Protein AF-A0A348S1R7-F1 (afdb_monomer)

Nearest PDB structures (foldseek):
  2pl2-assembly1_B  TM=8.375E-01  e=9.833E-03  Thermus thermophilus HB27
  8arb-assembly1_A  TM=7.783E-01  e=3.758E-02  Yersinia enterocolitica
  2vgy-assembly1_A-2  TM=7.916E-01  e=1.367E-01  Yersinia enterocolitica
  4r7s-assembly1_A  TM=6.527E-01  e=1.367E-01  Parabacteroides merdae ATCC 43184
  2pzi-assembly2_B  TM=6.262E-01  e=2.360E-01  Mycobacterium tuberculosis

Mean predicted aligned error: 3.2 Å

Radius of gyration: 14.59 Å; Cα contacts (8 Å, |Δi|>4): 148; chains: 1; bounding box: 31×35×37 Å

pLDDT: mean 95.14, std 8.43, range [37.5, 98.75]

Structure (mmCIF, N/CA/C/O backbone):
data_AF-A0A348S1R7-F1
#
_entry.id   AF-A0A348S1R7-F1
#
loop_
_atom_site.group_PDB
_atom_site.id
_atom_site.type_symbol
_atom_site.label_atom_id
_atom_site.label_alt_id
_atom_site.label_comp_id
_atom_site.label_asym_id
_atom_site.label_entity_id
_atom_site.label_seq_id
_atom_site.pdbx_PDB_ins_code
_atom_site.Cartn_x
_atom_site.Cartn_y
_atom_site.Cartn_z
_atom_site.occupancy
_atom_site.B_iso_or_equiv
_atom_site.auth_seq_id
_atom_site.auth_comp_id
_atom_site.auth_asym_id
_atom_site.auth_atom_id
_atom_site.pdbx_PDB_model_num
ATOM 1 N N . MET A 1 1 ? 1.794 -21.852 4.525 1.00 37.50 1 MET A N 1
ATOM 2 C CA . MET A 1 1 ? 1.790 -21.449 5.948 1.00 37.50 1 MET A CA 1
ATOM 3 C C . MET A 1 1 ? 0.411 -20.904 6.248 1.00 37.50 1 MET A C 1
ATOM 5 O O . MET A 1 1 ? -0.089 -20.139 5.435 1.00 37.50 1 MET A O 1
ATOM 9 N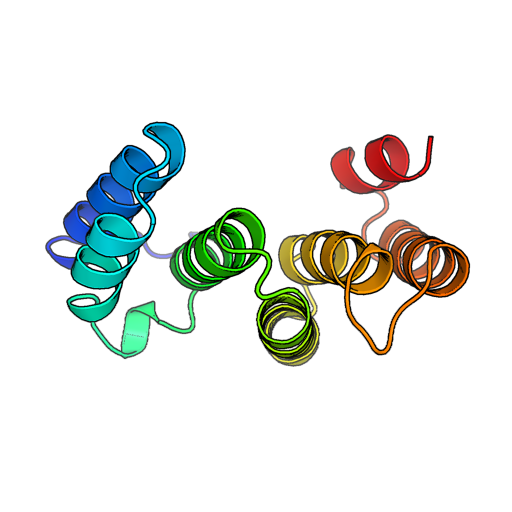 N . SER A 1 2 ? -0.229 -21.345 7.329 1.00 42.84 2 SER A N 1
ATOM 10 C CA . SER A 1 2 ? -1.514 -20.780 7.746 1.00 42.84 2 SER A CA 1
ATOM 11 C C . SER A 1 2 ? -1.278 -19.323 8.124 1.00 42.84 2 SER A C 1
ATOM 13 O O . SER A 1 2 ? -0.671 -19.054 9.158 1.00 42.84 2 SER A O 1
ATOM 15 N N . VAL A 1 3 ? -1.691 -18.389 7.270 1.00 61.91 3 VAL A N 1
ATOM 16 C CA . VAL A 1 3 ? -1.767 -16.978 7.643 1.00 61.91 3 VAL A CA 1
ATOM 17 C C . VAL A 1 3 ? -2.774 -16.932 8.788 1.00 61.91 3 VAL A C 1
ATOM 19 O O . VAL A 1 3 ? -3.935 -17.284 8.592 1.00 61.91 3 VAL A O 1
ATOM 22 N N . ASN A 1 4 ? -2.326 -16.632 10.010 1.00 81.19 4 ASN A N 1
ATOM 23 C CA . ASN A 1 4 ? -3.229 -16.554 11.158 1.00 81.19 4 ASN A CA 1
ATOM 24 C C . ASN A 1 4 ? -4.376 -15.609 10.802 1.00 81.19 4 ASN A C 1
ATOM 26 O O . ASN A 1 4 ? -4.122 -14.476 10.397 1.00 81.19 4 ASN A O 1
ATOM 30 N N . ALA A 1 5 ? -5.621 -16.063 10.918 1.00 88.56 5 ALA A N 1
ATOM 31 C CA . ALA A 1 5 ? -6.771 -15.236 10.581 1.00 88.56 5 ALA A CA 1
ATOM 32 C C . ALA A 1 5 ? -6.770 -13.952 11.425 1.00 88.56 5 ALA A C 1
ATOM 34 O O . ALA A 1 5 ? -6.433 -13.980 12.612 1.00 88.56 5 ALA A O 1
ATOM 35 N N . ILE A 1 6 ? -7.130 -12.823 10.814 1.00 93.88 6 ILE A N 1
ATOM 36 C CA . ILE A 1 6 ? -7.459 -11.612 11.570 1.00 93.88 6 ILE A CA 1
ATOM 37 C C . ILE A 1 6 ? -8.809 -11.883 12.228 1.00 93.88 6 ILE A C 1
ATOM 39 O O . ILE A 1 6 ? -9.776 -12.211 11.544 1.00 93.88 6 ILE A O 1
ATOM 43 N N . LEU A 1 7 ? -8.864 -11.812 13.554 1.00 95.56 7 LEU A N 1
ATOM 44 C CA . LEU A 1 7 ? -10.085 -12.082 14.307 1.00 95.56 7 LEU A CA 1
ATOM 45 C C . LEU A 1 7 ? -10.886 -10.790 14.518 1.00 95.56 7 LEU A C 1
ATOM 47 O O . LEU A 1 7 ? -10.348 -9.689 14.383 1.00 95.56 7 LEU A O 1
ATOM 51 N N . PRO A 1 8 ? -12.184 -10.886 14.834 1.00 95.56 8 PRO A N 1
ATOM 52 C CA . PRO A 1 8 ? -12.937 -9.746 15.338 1.00 95.56 8 PRO A CA 1
ATOM 53 C C . PRO A 1 8 ? -12.286 -9.149 16.604 1.00 95.56 8 PRO A C 1
ATOM 55 O O . PRO A 1 8 ? -11.768 -9.908 17.428 1.00 95.56 8 PRO A O 1
ATOM 58 N N . PRO A 1 9 ? -12.328 -7.816 16.790 1.00 95.94 9 PRO A N 1
ATOM 59 C CA . PRO A 1 9 ? -13.048 -6.843 15.961 1.00 95.94 9 PRO A CA 1
ATOM 60 C C . PRO A 1 9 ? -12.289 -6.385 14.703 1.00 95.94 9 PRO A C 1
ATOM 62 O O . PRO A 1 9 ? -12.925 -5.892 13.778 1.00 95.94 9 PRO A O 1
ATOM 65 N N . ASP A 1 10 ? -10.973 -6.598 14.615 1.00 97.94 10 ASP A N 1
ATOM 66 C CA . ASP A 1 10 ? -10.132 -6.044 13.538 1.00 97.94 10 ASP A CA 1
ATOM 67 C C . ASP A 1 10 ? -10.583 -6.475 12.135 1.00 97.94 10 ASP A C 1
ATOM 69 O O . ASP A 1 10 ? -10.569 -5.678 11.198 1.00 97.94 10 ASP A O 1
ATOM 73 N N . SER A 1 11 ? -11.037 -7.722 11.982 1.00 97.31 11 SER A N 1
ATOM 74 C CA . SER A 1 11 ? -11.576 -8.207 10.699 1.00 97.31 11 SER A CA 1
ATOM 75 C C . SER A 1 11 ? -12.823 -7.448 10.234 1.00 97.31 11 SER A C 1
ATOM 77 O O . SER A 1 11 ? -13.007 -7.266 9.029 1.00 97.31 11 SER A O 1
ATOM 79 N N . PHE A 1 12 ? -13.660 -6.968 11.162 1.00 98.00 12 PHE A N 1
ATOM 80 C CA . PHE A 1 12 ? -14.828 -6.153 10.829 1.00 98.00 12 PHE A CA 1
ATOM 81 C C . PHE A 1 12 ? -14.411 -4.753 10.388 1.00 98.00 12 PHE A C 1
ATOM 83 O O . PHE A 1 12 ? -14.908 -4.284 9.369 1.00 98.00 12 PHE A O 1
ATOM 90 N N . CYS A 1 13 ? -13.448 -4.135 11.075 1.00 98.25 13 CYS A N 1
ATOM 91 C CA . CYS A 1 13 ? -12.890 -2.842 10.675 1.00 98.25 13 CYS A CA 1
ATOM 92 C C . CYS A 1 13 ? -12.247 -2.911 9.280 1.00 98.25 13 CYS A C 1
ATOM 94 O O . CYS A 1 13 ? -12.530 -2.074 8.431 1.00 98.25 13 CYS A O 1
ATOM 96 N N . ILE A 1 14 ? -11.446 -3.947 8.999 1.00 97.81 14 ILE A N 1
ATOM 97 C CA . ILE A 1 14 ? -10.838 -4.164 7.673 1.00 97.81 14 ILE A CA 1
ATOM 98 C C . ILE A 1 14 ? -11.911 -4.326 6.590 1.00 97.81 14 ILE A C 1
ATOM 100 O O . ILE A 1 14 ? -11.838 -3.675 5.550 1.00 97.81 14 ILE A O 1
ATOM 104 N N . SER A 1 15 ? -12.931 -5.150 6.846 1.00 98.00 15 SER A N 1
ATOM 105 C CA . SER A 1 15 ? -14.019 -5.375 5.883 1.00 98.00 15 SER A CA 1
ATOM 106 C C . SER A 1 15 ? -14.839 -4.100 5.636 1.00 98.00 15 SER A C 1
ATOM 108 O O . SER A 1 15 ? -15.213 -3.814 4.500 1.00 98.00 15 SER A O 1
ATOM 110 N N . SER A 1 16 ? -15.099 -3.315 6.687 1.00 98.25 16 SER A N 1
ATOM 111 C CA . SER A 1 16 ? -15.808 -2.032 6.593 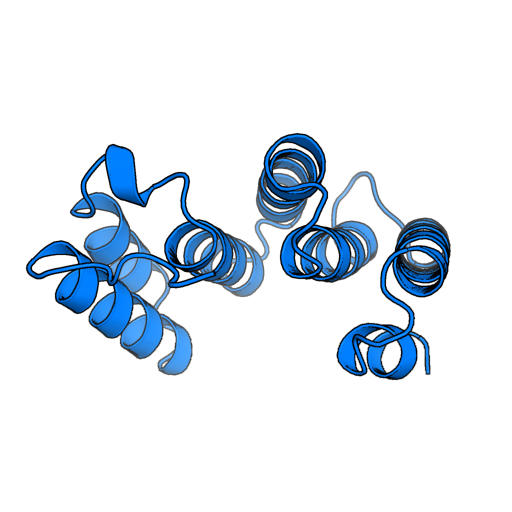1.00 98.25 16 SER A CA 1
ATOM 112 C C . SER A 1 16 ? -14.991 -1.004 5.804 1.00 98.25 16 SER A C 1
ATOM 114 O O . SER A 1 16 ? -15.503 -0.395 4.864 1.00 98.25 16 SER A O 1
ATOM 116 N N . ALA A 1 17 ? -13.691 -0.880 6.102 1.00 98.38 17 ALA A N 1
ATOM 117 C CA . ALA A 1 17 ? -12.775 -0.002 5.379 1.00 98.38 17 ALA A CA 1
ATOM 118 C C . ALA A 1 17 ? -12.727 -0.326 3.879 1.00 98.38 17 ALA A C 1
ATOM 120 O O . ALA A 1 17 ? -12.790 0.579 3.046 1.00 98.38 17 ALA A O 1
ATOM 121 N N . GLU A 1 18 ? -12.665 -1.611 3.522 1.00 97.94 18 GLU A N 1
ATOM 122 C CA . GLU A 1 18 ? -12.732 -2.038 2.125 1.00 97.94 18 GLU A CA 1
ATOM 123 C C . GLU A 1 18 ? -14.057 -1.642 1.457 1.00 97.94 18 GLU A C 1
ATOM 125 O O . GLU A 1 18 ? -14.048 -1.126 0.336 1.00 97.94 18 GLU A O 1
ATOM 130 N N . GLY A 1 19 ? -15.184 -1.822 2.152 1.00 98.19 19 GLY A N 1
ATOM 131 C CA . GLY A 1 19 ? -16.493 -1.378 1.675 1.00 98.19 19 GLY A CA 1
ATOM 132 C C . GLY A 1 19 ? -16.529 0.124 1.380 1.00 98.19 19 GLY A C 1
ATOM 133 O O . GLY A 1 19 ? -16.983 0.535 0.311 1.00 98.19 19 GLY A O 1
ATOM 134 N N . TRP A 1 20 ? -15.987 0.948 2.279 1.00 98.50 20 TRP A N 1
ATOM 135 C CA . TRP A 1 20 ? -15.922 2.397 2.088 1.00 98.50 20 TRP A CA 1
ATOM 136 C C . TRP A 1 20 ? -15.021 2.820 0.927 1.00 98.50 20 TRP A C 1
ATOM 138 O O . TRP A 1 20 ? -15.397 3.715 0.169 1.00 98.50 20 TRP A O 1
ATOM 148 N N . ILE A 1 21 ? -13.886 2.144 0.730 1.00 97.50 21 ILE A N 1
ATOM 149 C CA . ILE A 1 21 ? -13.013 2.357 -0.434 1.00 97.50 21 ILE A CA 1
ATOM 150 C C . ILE A 1 21 ? -13.774 2.072 -1.734 1.00 97.50 21 ILE A C 1
ATOM 152 O O . ILE A 1 21 ? -13.757 2.885 -2.653 1.00 97.50 21 ILE A O 1
ATOM 156 N N . ILE A 1 22 ? -14.496 0.949 -1.813 1.00 96.81 22 ILE A N 1
ATOM 157 C CA . ILE A 1 22 ? -15.284 0.586 -3.007 1.00 96.81 22 ILE A CA 1
ATOM 158 C C . ILE A 1 22 ? -16.363 1.637 -3.314 1.00 96.81 22 ILE A C 1
ATOM 160 O O . ILE A 1 22 ? -16.663 1.895 -4.479 1.00 96.81 22 ILE A O 1
ATOM 164 N N . LEU A 1 23 ? -16.923 2.270 -2.282 1.00 97.44 23 LEU A N 1
ATOM 165 C CA . LEU A 1 23 ? -17.908 3.346 -2.412 1.00 97.44 23 LEU A CA 1
ATOM 166 C C . LEU A 1 23 ? -17.287 4.729 -2.680 1.00 97.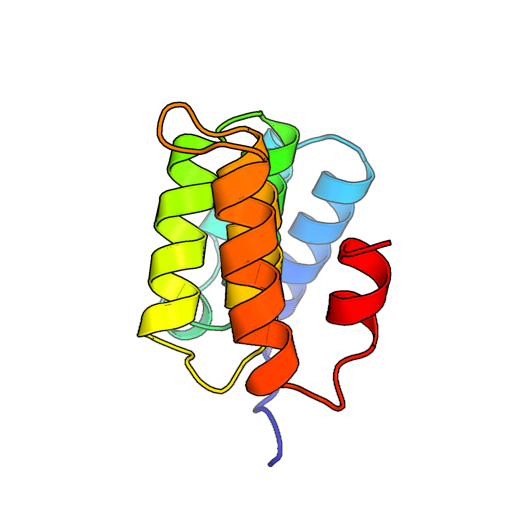44 23 LEU A C 1
ATOM 168 O O . LEU A 1 23 ? -18.023 5.709 -2.787 1.00 97.44 23 LEU A O 1
ATOM 172 N N . GLY A 1 24 ? -15.958 4.830 -2.789 1.00 96.06 24 GLY A N 1
ATOM 173 C CA . GLY A 1 24 ? -15.260 6.095 -3.015 1.00 96.06 24 GLY A CA 1
ATOM 174 C C . GLY A 1 24 ? -15.312 7.043 -1.816 1.00 96.06 24 GLY A C 1
ATOM 175 O O . GLY A 1 24 ? -15.290 8.259 -1.999 1.00 96.06 24 GLY A O 1
ATOM 176 N N . ASN A 1 25 ? -15.403 6.506 -0.594 1.00 97.81 25 ASN A N 1
ATOM 177 C CA . ASN A 1 25 ? -15.440 7.288 0.639 1.00 97.81 25 ASN A CA 1
ATOM 178 C C . ASN A 1 25 ? -14.177 7.054 1.497 1.00 97.81 25 ASN A C 1
ATOM 180 O O . ASN A 1 25 ? -14.205 6.286 2.463 1.00 97.81 25 ASN A O 1
ATOM 184 N N . PRO A 1 26 ? -13.049 7.711 1.167 1.00 94.94 26 PRO A N 1
ATOM 185 C CA . PRO A 1 26 ? -11.779 7.478 1.851 1.00 94.94 26 PRO A CA 1
ATOM 186 C C . PRO A 1 26 ? -11.763 7.978 3.303 1.00 94.94 26 PRO A C 1
ATOM 188 O O . PRO A 1 26 ? -10.979 7.468 4.096 1.00 94.94 26 PRO A O 1
ATOM 191 N N . ILE A 1 27 ? -12.614 8.946 3.672 1.00 96.19 27 ILE A N 1
ATOM 192 C CA . ILE A 1 27 ? -12.682 9.464 5.049 1.00 96.19 27 ILE A CA 1
ATOM 193 C C . ILE A 1 27 ? -13.193 8.372 5.991 1.00 96.19 27 ILE A C 1
ATOM 195 O O . ILE A 1 27 ? -12.556 8.094 7.006 1.00 96.19 27 ILE A O 1
ATOM 199 N N . GLU A 1 28 ? -14.285 7.700 5.622 1.00 98.06 28 GLU A N 1
ATOM 200 C CA . GLU A 1 28 ? -14.832 6.623 6.453 1.00 98.06 28 GLU A CA 1
ATOM 201 C C . GLU A 1 28 ? -13.935 5.386 6.450 1.00 98.06 28 GLU A C 1
ATOM 203 O O . GLU A 1 28 ? -13.757 4.742 7.483 1.00 98.06 28 GLU A O 1
ATOM 208 N N . ALA A 1 29 ? -13.265 5.103 5.329 1.00 98.19 29 ALA A N 1
ATOM 209 C CA . ALA A 1 29 ? -12.255 4.052 5.287 1.00 98.19 29 ALA A CA 1
ATOM 210 C C . ALA A 1 29 ? -11.116 4.298 6.294 1.00 98.19 29 ALA A C 1
ATOM 212 O O . ALA A 1 29 ? -10.691 3.370 6.980 1.00 98.19 29 ALA A O 1
ATOM 213 N N . ILE A 1 30 ? -10.638 5.543 6.421 1.00 97.25 30 ILE A N 1
ATOM 214 C CA . ILE A 1 30 ? -9.624 5.908 7.423 1.00 97.25 30 ILE A CA 1
ATOM 215 C C . ILE A 1 30 ? -10.169 5.708 8.836 1.00 97.25 30 ILE A C 1
ATOM 217 O O . ILE A 1 30 ? -9.479 5.099 9.653 1.00 97.25 30 ILE A O 1
ATOM 221 N N . GLY A 1 31 ? -11.395 6.161 9.111 1.00 97.81 31 GLY A N 1
ATOM 222 C CA . GLY A 1 31 ? -12.021 6.006 10.427 1.00 97.81 31 GLY A CA 1
ATOM 223 C C . GLY A 1 31 ? -12.119 4.544 10.877 1.00 97.81 31 GLY A C 1
ATOM 224 O O . GLY A 1 31 ? -11.891 4.227 12.045 1.00 97.81 31 GLY A O 1
ATOM 225 N N . GLU A 1 32 ? -12.383 3.622 9.951 1.00 98.31 32 GLU A N 1
ATOM 226 C CA . GLU A 1 32 ? -12.361 2.182 10.232 1.00 98.31 32 GLU A CA 1
ATOM 227 C C . GLU A 1 32 ? -10.939 1.649 10.461 1.00 98.31 32 GLU A C 1
ATOM 229 O O . GLU A 1 32 ? -10.690 0.909 11.414 1.00 98.31 32 GLU A O 1
ATOM 234 N N . LEU A 1 33 ? -9.969 2.054 9.635 1.00 97.75 33 LEU A N 1
ATOM 235 C CA . LEU A 1 33 ? -8.571 1.631 9.785 1.00 97.75 33 LEU A CA 1
ATOM 236 C C . LEU A 1 33 ? -7.933 2.147 11.088 1.00 97.75 33 LEU A C 1
ATOM 238 O O . LEU A 1 33 ? -7.080 1.477 11.675 1.00 97.75 33 LEU A O 1
ATOM 242 N N . GLU A 1 34 ? -8.336 3.313 11.588 1.00 97.56 34 GLU A N 1
ATOM 243 C CA . GLU A 1 34 ? -7.816 3.860 12.844 1.00 97.56 34 GLU A CA 1
ATOM 244 C C . GLU A 1 34 ? -8.133 2.969 14.052 1.00 97.56 34 GLU A C 1
ATOM 246 O O . GLU A 1 34 ? -7.280 2.830 14.937 1.00 97.56 34 GLU A O 1
ATOM 251 N N . GLN A 1 35 ? -9.290 2.299 14.032 1.00 98.00 35 GLN A N 1
ATOM 252 C CA . GLN A 1 35 ? -9.766 1.402 15.089 1.00 98.00 35 GLN A CA 1
ATOM 253 C C . GLN A 1 35 ? -9.012 0.065 15.147 1.00 98.00 35 GLN A C 1
ATOM 255 O O . GLN A 1 35 ? -9.042 -0.608 16.177 1.00 98.00 35 GLN A O 1
ATOM 260 N N . VAL A 1 36 ? -8.306 -0.309 14.074 1.00 98.06 36 VAL A N 1
ATOM 261 C CA . VAL A 1 36 ? -7.554 -1.568 13.999 1.00 98.06 36 VAL A CA 1
ATOM 262 C C . VAL A 1 36 ? -6.426 -1.597 15.035 1.00 98.06 36 VAL A C 1
ATOM 264 O O . VAL A 1 36 ? -5.669 -0.633 15.207 1.00 98.06 36 VAL A O 1
ATOM 267 N N . SER A 1 37 ? -6.270 -2.733 15.710 1.00 97.50 37 SER A N 1
ATOM 268 C CA . SER A 1 37 ? -5.232 -2.931 16.720 1.00 97.50 37 SER A CA 1
ATOM 269 C C . SER A 1 37 ? -3.809 -2.887 16.132 1.00 97.50 37 SER A C 1
ATOM 271 O O . SER A 1 37 ? -3.544 -3.327 15.012 1.00 97.50 37 SER A O 1
ATOM 273 N N . ASN A 1 38 ? -2.842 -2.377 16.907 1.00 95.88 38 ASN A N 1
ATOM 274 C CA . ASN A 1 38 ? -1.447 -2.227 16.461 1.00 95.88 38 ASN A CA 1
ATOM 275 C C . ASN A 1 38 ? -0.803 -3.512 15.894 1.00 95.88 38 ASN A C 1
ATOM 277 O O . ASN A 1 38 ? -0.113 -3.400 14.881 1.00 95.88 38 ASN A O 1
ATOM 281 N N . PRO A 1 39 ? -1.017 -4.719 16.465 1.00 94.31 39 PRO A N 1
ATOM 282 C CA . PRO A 1 39 ? -0.471 -5.954 15.896 1.00 94.31 39 PRO A CA 1
ATOM 283 C C . PRO A 1 39 ? -0.974 -6.270 14.483 1.00 94.31 39 PRO A C 1
ATOM 285 O O . PRO A 1 39 ? -0.285 -6.951 13.730 1.00 94.31 39 PRO A O 1
ATOM 288 N N . VAL A 1 40 ? -2.168 -5.794 14.119 1.00 96.62 40 VAL A N 1
ATOM 289 C CA . VAL A 1 40 ? -2.751 -6.000 12.788 1.00 96.62 40 VAL A CA 1
ATOM 290 C C . VAL A 1 40 ? -2.288 -4.931 11.797 1.00 96.62 40 VAL A C 1
ATOM 292 O O . VAL A 1 40 ? -2.197 -5.212 10.607 1.00 96.62 40 VAL A O 1
ATOM 295 N N . LYS A 1 41 ? -1.895 -3.739 12.265 1.00 96.75 41 LYS A N 1
ATOM 296 C CA . LYS A 1 41 ? -1.444 -2.635 11.395 1.00 96.75 41 LYS A CA 1
ATOM 297 C C . LYS A 1 41 ? -0.155 -2.917 10.613 1.00 96.75 41 LYS A C 1
ATOM 299 O O . LYS A 1 41 ? 0.111 -2.235 9.630 1.00 96.75 41 LYS A O 1
ATOM 304 N N . SER A 1 42 ? 0.645 -3.900 11.025 1.00 94.94 42 SER A N 1
ATOM 305 C CA . SER A 1 42 ? 1.825 -4.361 10.278 1.00 94.94 42 SER A CA 1
ATOM 306 C C . SER A 1 42 ? 1.514 -5.467 9.267 1.00 94.94 42 SER A C 1
ATOM 308 O O . SER A 1 42 ? 2.405 -5.900 8.536 1.00 94.94 42 SER A O 1
ATOM 310 N N . ARG A 1 43 ? 0.272 -5.957 9.229 1.00 95.50 43 ARG A N 1
ATOM 311 C CA . ARG A 1 43 ? -0.115 -7.037 8.331 1.00 95.50 43 ARG A CA 1
ATOM 312 C C . ARG A 1 43 ? -0.415 -6.520 6.920 1.00 95.50 43 ARG A C 1
ATOM 314 O O . ARG A 1 43 ? -0.946 -5.413 6.795 1.00 95.50 43 ARG A O 1
ATOM 321 N N . PRO A 1 44 ? -0.136 -7.319 5.870 1.00 96.06 44 PRO A N 1
ATOM 322 C CA . PRO A 1 44 ? -0.400 -6.928 4.487 1.00 96.06 44 PRO A CA 1
ATOM 323 C C . PRO A 1 44 ? -1.837 -6.450 4.267 1.00 96.06 44 PRO A C 1
ATOM 325 O O . PRO A 1 44 ? -2.030 -5.402 3.665 1.00 96.06 44 PRO A O 1
ATOM 328 N N . GLU A 1 45 ? -2.830 -7.139 4.837 1.00 96.06 45 GLU A N 1
ATOM 329 C CA . GLU A 1 45 ? -4.251 -6.832 4.633 1.00 96.06 45 GLU A CA 1
ATOM 330 C C . GLU A 1 45 ? -4.599 -5.391 5.049 1.00 96.06 45 GLU A C 1
ATOM 332 O O . GLU A 1 45 ? -5.329 -4.688 4.356 1.00 96.06 45 GLU A O 1
ATOM 337 N N . TYR A 1 46 ? -4.030 -4.915 6.160 1.00 97.62 46 TYR A N 1
ATOM 338 C CA . TYR A 1 46 ? -4.201 -3.533 6.604 1.00 97.62 46 TYR A CA 1
ATOM 339 C C . TYR A 1 46 ? -3.407 -2.548 5.735 1.00 97.62 46 TYR A C 1
ATOM 341 O O . TYR A 1 46 ? -3.920 -1.497 5.344 1.00 97.62 46 TYR A O 1
ATOM 349 N N . LEU A 1 47 ? -2.141 -2.870 5.451 1.00 98.38 47 LEU A N 1
ATOM 350 C CA . LEU A 1 47 ? -1.231 -1.989 4.716 1.00 98.38 47 LEU A CA 1
ATOM 351 C C . LEU A 1 47 ? -1.724 -1.735 3.286 1.00 98.38 47 LEU A C 1
ATOM 353 O O . LEU A 1 47 ? -1.647 -0.605 2.809 1.00 98.38 47 LEU A O 1
ATOM 357 N N . GLU A 1 48 ? -2.290 -2.747 2.630 1.00 97.94 48 GLU A N 1
ATOM 358 C CA . GLU A 1 48 ? -2.856 -2.641 1.284 1.00 97.94 48 GLU A CA 1
ATOM 359 C C . GLU A 1 48 ? -4.093 -1.735 1.245 1.00 97.94 48 GLU A C 1
ATOM 361 O O . GLU A 1 48 ? -4.197 -0.878 0.365 1.00 97.94 48 GLU A O 1
ATOM 366 N N . LEU A 1 49 ? -5.004 -1.845 2.220 1.00 98.06 49 LEU A N 1
ATOM 367 C CA . LEU A 1 49 ? -6.154 -0.936 2.316 1.00 98.06 49 LEU A CA 1
ATOM 368 C C . LEU A 1 49 ? -5.718 0.498 2.617 1.00 98.06 49 LEU A C 1
ATOM 370 O O . LEU A 1 49 ? -6.198 1.436 1.981 1.00 98.06 49 LEU A O 1
ATOM 374 N N . LYS A 1 50 ? -4.758 0.682 3.529 1.00 98.44 50 LYS A N 1
ATOM 375 C CA . LYS A 1 50 ? -4.195 2.006 3.818 1.00 98.44 50 LYS A CA 1
ATOM 376 C C . LYS A 1 50 ? -3.530 2.618 2.582 1.00 98.44 50 LYS A C 1
ATOM 378 O O . LYS A 1 50 ? -3.679 3.812 2.329 1.00 98.44 50 LYS A O 1
ATOM 383 N N . TRP A 1 51 ? -2.834 1.808 1.787 1.00 98.69 51 TRP A N 1
ATOM 384 C CA . TRP A 1 51 ? -2.271 2.250 0.515 1.00 98.69 51 TRP A CA 1
ATOM 385 C C . TRP A 1 51 ? -3.367 2.667 -0.472 1.00 98.69 51 TRP A C 1
ATOM 387 O O . TRP A 1 51 ? -3.248 3.724 -1.088 1.00 98.69 51 TRP A O 1
ATOM 397 N N . ARG A 1 52 ? -4.453 1.888 -0.591 1.00 98.25 52 ARG A N 1
ATOM 398 C CA . ARG A 1 52 ? -5.596 2.212 -1.467 1.00 98.25 52 ARG A CA 1
ATOM 399 C C . ARG A 1 52 ? -6.233 3.549 -1.096 1.00 98.25 52 ARG A C 1
ATOM 401 O O . ARG A 1 52 ? -6.472 4.355 -1.982 1.00 98.25 52 ARG A O 1
ATOM 408 N N . VAL A 1 53 ? -6.399 3.837 0.195 1.00 98.12 53 VAL A N 1
ATOM 409 C CA . VAL A 1 53 ? -6.858 5.155 0.666 1.00 98.12 53 VAL A CA 1
ATOM 410 C C . VAL A 1 53 ? -5.935 6.280 0.182 1.00 98.12 53 VAL A C 1
ATOM 412 O O . VAL A 1 53 ? -6.414 7.306 -0.309 1.00 98.12 53 VAL A O 1
ATOM 415 N N . TYR A 1 54 ? -4.612 6.113 0.293 1.00 98.38 54 TYR A N 1
ATOM 416 C CA . TYR A 1 54 ? -3.669 7.107 -0.229 1.00 98.38 54 TYR A CA 1
ATOM 417 C C . TYR A 1 54 ? -3.764 7.252 -1.751 1.00 98.38 54 TYR A C 1
ATOM 419 O O . TYR A 1 54 ? -3.707 8.369 -2.256 1.00 98.38 54 TYR A O 1
ATOM 427 N N . ALA A 1 55 ? -3.950 6.158 -2.486 1.00 97.31 55 ALA A N 1
ATOM 428 C CA . ALA A 1 55 ? -4.125 6.198 -3.933 1.00 97.31 55 ALA A CA 1
ATOM 429 C C . ALA A 1 55 ? -5.422 6.922 -4.348 1.00 97.31 55 ALA A C 1
ATOM 431 O O . ALA A 1 55 ? -5.378 7.800 -5.213 1.00 97.31 55 ALA A O 1
ATOM 432 N N . ASP A 1 56 ? -6.549 6.624 -3.697 1.00 95.88 56 ASP A N 1
ATOM 433 C CA . ASP A 1 56 ? -7.856 7.242 -3.971 1.00 95.88 56 ASP A CA 1
ATOM 434 C C . ASP A 1 56 ? -7.861 8.745 -3.672 1.00 95.88 56 ASP A C 1
ATOM 436 O O . ASP A 1 56 ? -8.494 9.533 -4.374 1.00 95.88 56 ASP A O 1
ATOM 440 N N . THR A 1 57 ? -7.102 9.161 -2.657 1.00 96.31 57 THR A N 1
ATOM 441 C CA . THR A 1 57 ? -6.905 10.576 -2.302 1.00 96.31 57 THR A CA 1
ATOM 442 C C . THR A 1 57 ? -5.747 11.239 -3.055 1.00 96.31 57 THR A C 1
ATOM 444 O O . THR A 1 57 ? -5.428 12.396 -2.789 1.00 96.31 57 THR A O 1
ATOM 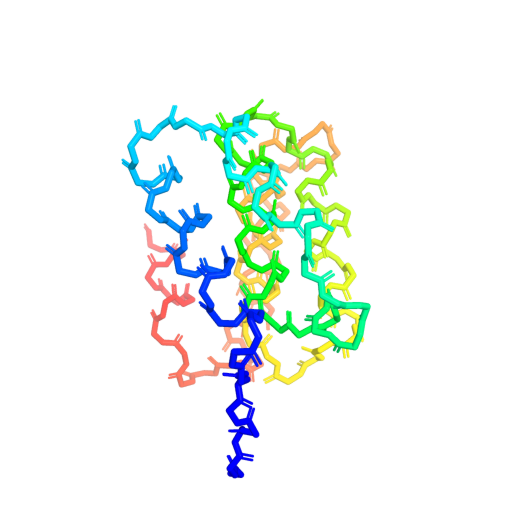447 N N . GLN A 1 58 ? -5.121 10.535 -4.006 1.00 97.06 58 GLN A N 1
ATOM 448 C CA . GLN A 1 58 ? -3.961 10.990 -4.785 1.00 97.06 58 GLN A CA 1
ATOM 449 C C . GLN A 1 58 ? -2.743 11.403 -3.939 1.00 97.06 58 GLN A C 1
ATOM 451 O O . GLN A 1 58 ? -1.860 12.126 -4.405 1.00 97.06 58 GLN A O 1
ATOM 456 N N . ALA A 1 59 ? -2.645 10.901 -2.711 1.00 98.25 59 ALA A N 1
ATOM 457 C CA . ALA A 1 59 ? -1.499 11.061 -1.827 1.00 98.25 59 ALA A CA 1
ATOM 458 C C . ALA A 1 59 ? -0.347 10.120 -2.242 1.00 98.25 59 ALA A C 1
ATOM 460 O O . ALA A 1 59 ? 0.117 9.286 -1.465 1.00 98.25 59 ALA A O 1
ATOM 461 N N . TRP A 1 60 ? 0.118 10.241 -3.489 1.00 98.56 60 TRP A N 1
ATOM 462 C CA . TRP A 1 60 ? 1.058 9.301 -4.113 1.00 98.56 60 TRP A CA 1
ATOM 463 C C . TRP A 1 60 ? 2.418 9.220 -3.421 1.00 98.56 60 TRP A C 1
ATOM 465 O O . TRP A 1 60 ? 3.025 8.153 -3.414 1.00 98.56 60 TRP A O 1
ATOM 475 N N . ASP A 1 61 ? 2.885 10.306 -2.805 1.00 98.69 61 ASP A N 1
ATOM 476 C CA . ASP A 1 61 ? 4.135 10.299 -2.038 1.00 98.69 61 ASP A CA 1
ATOM 477 C C . ASP A 1 61 ? 4.004 9.458 -0.758 1.00 98.69 61 ASP A C 1
ATOM 479 O O . ASP A 1 61 ? 4.896 8.672 -0.446 1.00 98.69 61 ASP A O 1
ATOM 483 N N . ALA A 1 62 ? 2.862 9.547 -0.067 1.00 98.56 62 ALA A N 1
ATOM 484 C CA . ALA A 1 62 ? 2.570 8.714 1.101 1.00 98.56 62 ALA A CA 1
ATOM 485 C C . ALA A 1 62 ? 2.324 7.249 0.704 1.00 98.56 62 ALA A C 1
ATOM 487 O O . ALA A 1 62 ? 2.774 6.328 1.386 1.00 98.56 62 ALA A O 1
ATOM 488 N N . ALA A 1 63 ? 1.650 7.025 -0.429 1.00 98.69 63 ALA A N 1
ATOM 489 C CA . ALA A 1 63 ? 1.480 5.697 -1.008 1.00 98.69 63 ALA A CA 1
ATOM 490 C C . ALA A 1 63 ? 2.843 5.062 -1.345 1.00 98.69 63 ALA A C 1
ATOM 492 O O . ALA A 1 63 ? 3.067 3.884 -1.055 1.00 98.69 63 ALA A O 1
ATOM 493 N N . LEU A 1 64 ? 3.770 5.847 -1.908 1.00 98.75 64 LEU A N 1
ATOM 494 C CA . LEU A 1 64 ? 5.124 5.396 -2.210 1.00 98.75 64 LEU A CA 1
ATOM 495 C C . LEU A 1 64 ? 5.864 5.009 -0.928 1.00 98.75 64 LEU A C 1
ATOM 497 O O . LEU A 1 64 ? 6.295 3.864 -0.821 1.00 98.75 64 LEU A O 1
ATOM 501 N N . GLU A 1 65 ? 5.930 5.901 0.061 1.00 98.75 65 GLU A N 1
ATOM 502 C CA . GLU A 1 65 ? 6.609 5.643 1.338 1.00 98.75 65 GLU A CA 1
ATOM 503 C C . GLU A 1 65 ? 6.076 4.378 2.033 1.00 98.75 65 GLU A C 1
ATOM 505 O O . GLU A 1 65 ? 6.848 3.523 2.478 1.00 98.75 65 GLU A O 1
ATOM 510 N N . LEU A 1 66 ? 4.750 4.207 2.071 1.00 98.69 66 LEU A N 1
ATOM 511 C CA . LEU A 1 66 ? 4.122 3.025 2.657 1.00 98.69 66 LEU A CA 1
ATOM 512 C C . LEU A 1 66 ? 4.528 1.743 1.917 1.00 98.69 66 LEU A C 1
ATOM 514 O O . LEU A 1 66 ? 4.917 0.759 2.547 1.00 98.69 66 LEU A O 1
ATOM 518 N N . SER A 1 67 ? 4.465 1.755 0.585 1.00 98.62 67 SER A N 1
ATOM 519 C CA . SER A 1 67 ? 4.819 0.594 -0.238 1.00 98.62 67 SER A CA 1
ATOM 520 C C . SER A 1 67 ? 6.315 0.254 -0.198 1.00 98.62 67 SER A C 1
ATOM 522 O O . SER A 1 67 ? 6.680 -0.920 -0.221 1.00 98.62 67 SER A O 1
ATOM 524 N N . GLU A 1 68 ? 7.198 1.246 -0.058 1.00 98.50 68 GLU A N 1
ATOM 525 C CA . GLU A 1 68 ? 8.626 1.023 0.193 1.00 98.50 68 GLU A CA 1
ATOM 526 C C . GLU A 1 68 ? 8.854 0.349 1.548 1.00 98.50 68 GLU A C 1
ATOM 528 O O . GLU A 1 68 ? 9.667 -0.574 1.651 1.00 98.50 68 GLU A O 1
ATOM 533 N N . GLY A 1 69 ? 8.087 0.752 2.565 1.00 98.44 69 GLY A N 1
ATOM 534 C CA . GLY A 1 69 ? 8.037 0.058 3.847 1.00 98.44 69 GLY A CA 1
ATOM 535 C C . GLY A 1 69 ? 7.608 -1.400 3.702 1.00 98.44 69 GLY A C 1
ATOM 536 O O . GLY A 1 69 ? 8.294 -2.285 4.204 1.00 98.44 69 GLY A O 1
ATOM 537 N N . MET A 1 70 ? 6.547 -1.670 2.936 1.00 98.31 70 MET A N 1
ATOM 538 C CA . MET A 1 70 ? 6.105 -3.041 2.655 1.00 98.31 70 MET A CA 1
ATOM 539 C C . MET A 1 70 ? 7.191 -3.869 1.964 1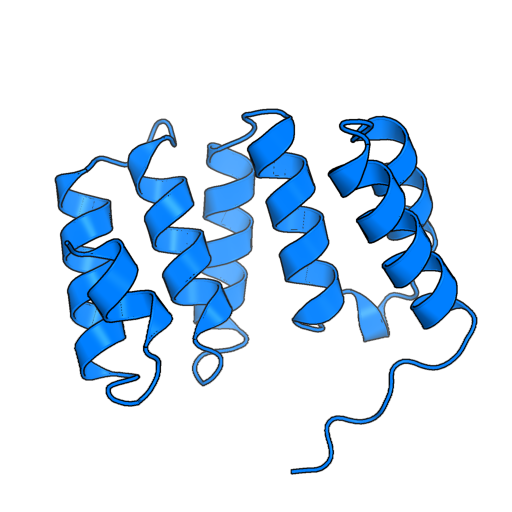.00 98.31 70 MET A C 1
ATOM 541 O O . MET A 1 70 ? 7.427 -5.000 2.367 1.00 98.31 70 MET A O 1
ATOM 545 N N . VAL A 1 71 ? 7.886 -3.327 0.959 1.00 97.94 71 VAL A N 1
ATOM 546 C CA . VAL A 1 71 ? 8.978 -4.053 0.281 1.00 97.94 71 VAL A CA 1
ATOM 547 C C . VAL A 1 71 ? 10.112 -4.405 1.248 1.00 97.94 71 VAL A C 1
ATOM 549 O O . VAL A 1 71 ? 10.682 -5.493 1.158 1.00 97.94 71 VAL A O 1
ATOM 552 N N . ARG A 1 72 ? 10.446 -3.493 2.166 1.00 97.94 72 ARG A N 1
ATOM 553 C CA . ARG A 1 72 ? 11.498 -3.703 3.165 1.00 97.94 72 ARG A CA 1
ATOM 554 C C . ARG A 1 72 ? 11.092 -4.733 4.220 1.00 97.94 72 ARG A C 1
ATOM 556 O O . ARG A 1 72 ? 11.887 -5.613 4.536 1.00 97.94 72 ARG A O 1
ATOM 563 N N . ASP A 1 73 ? 9.882 -4.611 4.756 1.00 97.31 73 ASP A N 1
ATOM 564 C CA . ASP A 1 73 ? 9.450 -5.347 5.949 1.00 97.31 73 ASP A CA 1
ATOM 565 C C . ASP A 1 73 ? 8.747 -6.675 5.598 1.00 97.31 73 ASP A C 1
ATOM 567 O O . ASP A 1 73 ? 8.700 -7.592 6.416 1.00 97.31 73 ASP A O 1
ATOM 571 N N . LEU A 1 74 ? 8.243 -6.809 4.365 1.00 96.06 74 LEU A N 1
ATOM 572 C CA . LEU A 1 74 ? 7.560 -7.991 3.827 1.00 96.06 74 LEU A CA 1
ATOM 573 C C . LEU A 1 74 ? 8.195 -8.428 2.489 1.00 96.06 74 LEU A C 1
ATOM 575 O O . LEU A 1 74 ? 7.511 -8.487 1.464 1.00 96.06 74 LEU A O 1
ATOM 579 N N . PRO A 1 75 ? 9.503 -8.749 2.456 1.00 96.38 75 PRO A N 1
ATOM 580 C CA . PRO A 1 75 ? 10.239 -8.945 1.208 1.00 96.38 75 PRO A CA 1
ATOM 581 C C . PRO A 1 75 ? 9.745 -10.131 0.372 1.00 96.38 75 PRO A C 1
ATOM 583 O O . PRO A 1 75 ? 10.020 -10.158 -0.827 1.00 96.38 75 PRO A O 1
ATOM 586 N N . ASP A 1 76 ? 9.036 -11.085 0.974 1.00 95.12 76 ASP A N 1
ATOM 587 C CA . ASP A 1 76 ? 8.486 -12.271 0.305 1.00 95.12 76 ASP A CA 1
ATOM 588 C C . ASP A 1 76 ? 7.013 -12.098 -0.105 1.00 95.12 76 ASP A C 1
ATOM 590 O O . ASP A 1 76 ? 6.408 -13.022 -0.646 1.00 95.12 76 ASP A O 1
ATOM 594 N N . HIS A 1 77 ? 6.429 -10.918 0.132 1.00 94.38 77 HIS A N 1
ATOM 595 C CA . HIS A 1 77 ? 5.067 -10.589 -0.273 1.00 94.38 77 HIS A CA 1
ATOM 596 C C . HIS A 1 77 ? 5.078 -9.722 -1.546 1.00 94.38 77 HIS A C 1
ATOM 598 O O . HIS A 1 77 ? 5.575 -8.591 -1.509 1.00 94.38 77 HIS A O 1
ATOM 604 N N . PRO A 1 78 ? 4.504 -10.179 -2.675 1.00 96.25 78 PRO A N 1
ATOM 605 C CA . PRO A 1 78 ? 4.569 -9.438 -3.938 1.00 96.25 78 PRO A CA 1
ATOM 606 C C . PRO A 1 78 ? 3.799 -8.110 -3.903 1.00 96.25 78 PRO A C 1
ATOM 608 O O . PRO A 1 78 ? 4.174 -7.166 -4.600 1.00 96.25 78 PRO A O 1
ATOM 611 N N . GLY A 1 79 ? 2.763 -8.005 -3.059 1.00 95.81 79 GLY A N 1
ATOM 612 C CA . GLY A 1 79 ? 1.901 -6.82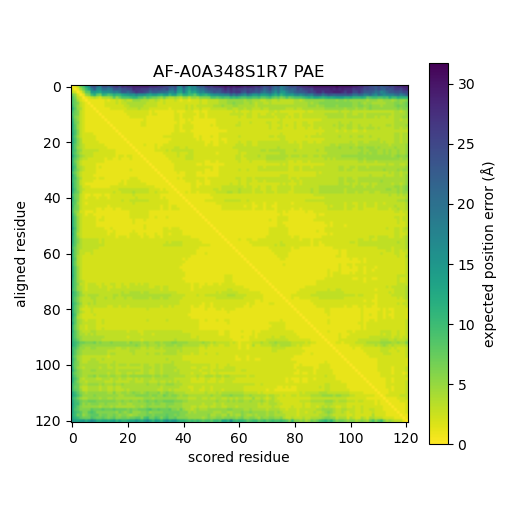2 -2.958 1.00 95.81 79 GLY A CA 1
ATOM 613 C C . GLY A 1 79 ? 2.677 -5.513 -2.784 1.00 95.81 79 GLY A C 1
ATOM 614 O O . GLY A 1 79 ? 2.443 -4.565 -3.52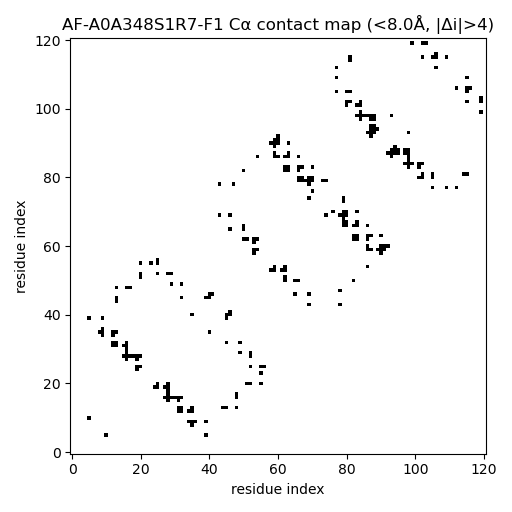7 1.00 95.81 79 GLY A O 1
ATOM 615 N N . GLY A 1 80 ? 3.686 -5.472 -1.904 1.00 97.19 80 GLY A N 1
ATOM 616 C CA . GLY A 1 80 ? 4.492 -4.262 -1.693 1.00 97.19 80 GLY A CA 1
ATOM 617 C C . GLY A 1 80 ? 5.196 -3.773 -2.963 1.00 97.19 80 GLY A C 1
ATOM 618 O O . GLY A 1 80 ? 5.220 -2.576 -3.239 1.00 97.19 80 GLY A O 1
ATOM 619 N N . PHE A 1 81 ? 5.713 -4.692 -3.782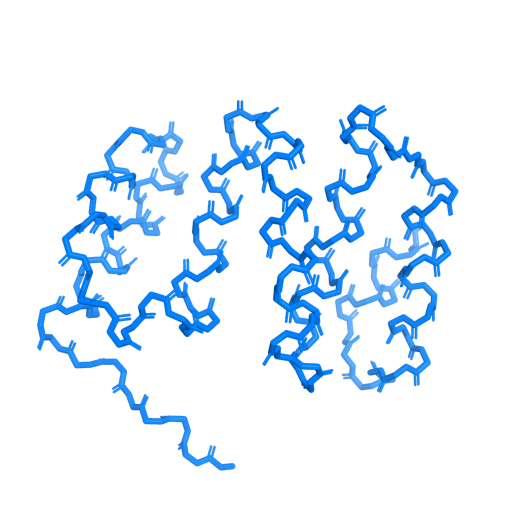 1.00 98.06 81 PHE A N 1
ATOM 620 C CA . PHE A 1 81 ? 6.408 -4.363 -5.030 1.00 98.06 81 PHE A CA 1
ATOM 621 C C . PHE A 1 81 ? 5.444 -3.847 -6.100 1.00 98.06 81 PHE A C 1
ATOM 623 O O . PHE A 1 81 ? 5.737 -2.857 -6.775 1.00 98.06 81 PHE A O 1
ATOM 630 N N . ILE A 1 82 ? 4.278 -4.487 -6.220 1.00 97.62 82 ILE A N 1
ATOM 631 C CA . ILE A 1 82 ? 3.218 -4.072 -7.143 1.00 97.62 82 ILE A CA 1
ATOM 632 C C . ILE A 1 82 ? 2.753 -2.661 -6.774 1.00 97.62 82 ILE A C 1
ATOM 634 O O . ILE A 1 82 ? 2.817 -1.755 -7.606 1.00 97.62 82 ILE A O 1
ATOM 638 N N . LEU A 1 83 ? 2.367 -2.444 -5.516 1.00 98.12 83 LEU A N 1
ATOM 639 C CA . LEU A 1 83 ? 1.899 -1.148 -5.022 1.00 98.12 83 LEU A CA 1
ATOM 640 C C . LEU A 1 83 ? 2.962 -0.050 -5.167 1.00 98.12 83 LEU A C 1
ATOM 642 O O . LEU A 1 83 ? 2.646 1.064 -5.594 1.00 98.12 83 LEU A O 1
ATOM 646 N N . ARG A 1 84 ? 4.240 -0.373 -4.923 1.00 98.25 84 ARG A N 1
ATOM 647 C CA . ARG A 1 84 ? 5.354 0.557 -5.145 1.00 98.25 84 ARG A CA 1
ATOM 648 C C . ARG A 1 84 ? 5.461 0.986 -6.598 1.00 98.25 84 ARG A C 1
ATOM 650 O O . ARG A 1 84 ? 5.613 2.175 -6.863 1.00 98.25 84 ARG A O 1
ATOM 657 N N . SER A 1 85 ? 5.330 0.057 -7.546 1.00 97.75 85 SER A N 1
ATOM 658 C CA . SER A 1 85 ? 5.348 0.404 -8.971 1.00 97.75 85 SER A CA 1
ATOM 659 C C . SER A 1 85 ? 4.199 1.352 -9.346 1.00 97.75 85 SER A C 1
ATOM 661 O O . SER A 1 85 ? 4.419 2.330 -10.057 1.00 97.75 85 SER A O 1
ATOM 663 N N . TYR A 1 86 ? 2.991 1.145 -8.808 1.00 97.31 86 TYR A N 1
ATOM 664 C CA . TYR A 1 86 ? 1.857 2.044 -9.040 1.00 97.31 86 TYR A CA 1
ATOM 665 C C . TYR A 1 86 ? 2.103 3.452 -8.503 1.00 97.31 86 TYR A C 1
ATOM 667 O O . TYR A 1 86 ? 1.794 4.425 -9.202 1.00 97.31 86 TYR A O 1
ATOM 675 N N . ALA A 1 87 ? 2.652 3.550 -7.289 1.00 98.31 87 ALA A N 1
ATOM 676 C CA . ALA A 1 87 ? 2.961 4.819 -6.647 1.00 98.31 87 ALA A CA 1
ATOM 677 C C . ALA A 1 87 ? 4.100 5.553 -7.369 1.00 98.31 87 ALA A C 1
ATOM 679 O O . ALA A 1 87 ? 3.959 6.738 -7.657 1.00 98.31 87 ALA A O 1
ATOM 680 N N . LEU A 1 88 ? 5.169 4.852 -7.769 1.00 98.38 88 LEU A N 1
ATOM 681 C CA . LEU A 1 88 ? 6.281 5.419 -8.545 1.00 98.38 88 LEU A CA 1
ATOM 682 C C . LEU A 1 88 ? 5.823 6.079 -9.850 1.00 98.38 88 LEU A C 1
ATOM 684 O O . LEU A 1 88 ? 6.406 7.070 -10.263 1.00 98.38 88 LEU A O 1
ATOM 688 N N . ARG A 1 89 ? 4.765 5.591 -10.506 1.00 97.19 89 ARG A N 1
ATOM 689 C CA . ARG A 1 89 ? 4.269 6.239 -11.739 1.00 97.19 89 ARG A CA 1
ATOM 690 C C . ARG A 1 89 ? 3.684 7.634 -11.499 1.00 97.19 89 ARG A C 1
ATOM 692 O O . ARG A 1 89 ? 3.498 8.360 -12.470 1.00 97.19 89 ARG A O 1
ATOM 699 N N . ARG A 1 90 ? 3.299 7.967 -10.262 1.00 98.00 90 ARG A N 1
ATOM 700 C CA . ARG A 1 90 ? 2.435 9.121 -9.940 1.00 98.00 90 ARG A CA 1
ATOM 701 C C . ARG A 1 90 ? 2.963 10.012 -8.817 1.00 98.00 90 ARG A C 1
ATOM 703 O O . ARG A 1 90 ? 2.463 11.121 -8.652 1.00 98.00 90 ARG A O 1
ATOM 710 N N . SER A 1 91 ? 3.928 9.533 -8.038 1.00 98.19 91 SER A N 1
ATOM 711 C CA . SER A 1 91 ? 4.562 10.298 -6.969 1.00 98.19 91 SER A CA 1
ATOM 712 C C . SER A 1 91 ? 5.472 11.386 -7.533 1.00 98.19 91 SER A C 1
ATOM 714 O O . SER A 1 91 ? 5.961 11.299 -8.660 1.00 98.19 91 SER A O 1
ATOM 716 N N . SER A 1 92 ? 5.739 12.412 -6.728 1.00 97.81 92 SER A N 1
ATOM 717 C CA . SER A 1 92 ? 6.599 13.538 -7.108 1.00 97.81 92 SER A CA 1
ATOM 718 C C . SER A 1 92 ? 8.057 13.126 -7.344 1.00 97.81 92 SER A C 1
ATOM 720 O O . SER A 1 92 ? 8.790 13.799 -8.066 1.00 97.81 92 SER A O 1
ATOM 722 N N . LYS A 1 93 ? 8.476 12.011 -6.734 1.00 95.19 93 LYS A N 1
ATOM 723 C CA . LYS A 1 93 ? 9.835 11.453 -6.805 1.00 95.19 93 LYS A CA 1
ATOM 724 C C . LYS A 1 93 ? 9.977 10.320 -7.822 1.00 95.19 93 LYS A C 1
ATOM 726 O O . LYS A 1 93 ? 11.052 9.733 -7.916 1.00 95.19 93 LYS A O 1
ATOM 731 N N . GLY A 1 94 ? 8.896 9.959 -8.503 1.00 96.94 94 GLY A N 1
ATOM 732 C CA . GLY A 1 94 ? 8.848 8.799 -9.376 1.00 96.94 94 GLY A CA 1
ATOM 733 C C . GLY A 1 94 ? 8.759 9.153 -10.859 1.00 96.94 94 GLY A C 1
ATOM 734 O O . GLY A 1 94 ? 8.689 10.316 -11.255 1.00 96.94 94 GLY A O 1
ATOM 735 N N . SER A 1 95 ? 8.780 8.118 -11.693 1.00 97.81 95 SER A N 1
ATOM 736 C CA . SER A 1 95 ? 8.549 8.214 -13.131 1.00 97.81 95 SER A CA 1
ATOM 737 C C . SER A 1 95 ? 7.994 6.894 -13.671 1.00 97.81 95 SER A C 1
ATOM 739 O O . SER A 1 95 ? 8.002 5.862 -12.988 1.00 97.81 95 SER A O 1
ATOM 741 N N . VAL A 1 96 ? 7.526 6.904 -14.922 1.00 96.62 96 VAL A N 1
ATOM 742 C CA . VAL A 1 96 ? 7.098 5.674 -15.604 1.00 96.62 96 VAL A CA 1
ATOM 743 C C . VAL A 1 96 ? 8.273 4.708 -15.760 1.00 96.62 96 VAL A C 1
ATOM 745 O O . VAL A 1 96 ? 8.115 3.520 -15.505 1.00 96.62 96 VAL A O 1
ATOM 748 N N . GLU A 1 97 ? 9.462 5.203 -16.095 1.00 97.38 97 GLU A N 1
ATOM 749 C CA . GLU A 1 97 ? 10.678 4.400 -16.252 1.00 97.38 97 GLU A CA 1
ATOM 750 C C . GLU A 1 97 ? 11.102 3.750 -14.930 1.00 97.38 97 GLU A C 1
ATOM 752 O O . GLU A 1 97 ? 11.434 2.561 -14.901 1.00 97.38 97 GLU A O 1
ATOM 757 N N . MET A 1 98 ? 11.049 4.501 -13.824 1.00 97.88 98 MET A N 1
ATOM 758 C CA . MET A 1 98 ? 11.343 3.975 -12.487 1.00 97.88 98 MET A CA 1
ATOM 759 C C . MET A 1 98 ? 10.344 2.892 -12.086 1.00 97.88 98 MET A C 1
ATOM 761 O O . MET A 1 98 ? 10.741 1.846 -11.576 1.00 97.88 98 MET A O 1
ATOM 765 N N . ALA A 1 99 ? 9.055 3.111 -12.346 1.00 97.50 99 ALA A N 1
ATOM 766 C CA . ALA A 1 99 ? 8.026 2.120 -12.072 1.00 97.50 99 ALA A CA 1
ATOM 767 C C . ALA A 1 99 ? 8.209 0.842 -12.898 1.00 97.50 99 ALA A C 1
ATOM 769 O O . ALA A 1 99 ? 8.146 -0.249 -12.334 1.00 97.50 99 ALA A O 1
ATOM 770 N N . THR A 1 100 ? 8.483 0.967 -14.201 1.00 96.94 100 THR A N 1
ATOM 771 C CA . THR A 1 100 ? 8.739 -0.176 -15.087 1.00 96.94 100 THR A CA 1
ATOM 772 C C . THR A 1 100 ? 9.967 -0.954 -14.631 1.00 96.94 100 THR A C 1
ATOM 774 O O . THR A 1 100 ? 9.902 -2.172 -14.497 1.00 96.94 100 THR A O 1
ATOM 777 N N . THR A 1 101 ? 11.067 -0.263 -14.322 1.00 97.38 101 THR A N 1
ATOM 778 C CA . THR A 1 101 ? 12.294 -0.897 -13.813 1.00 97.38 101 THR A CA 1
ATOM 779 C C . THR A 1 101 ? 12.014 -1.643 -12.510 1.00 97.38 101 THR A C 1
ATOM 781 O O . THR A 1 101 ? 12.352 -2.817 -12.380 1.00 97.38 101 THR A O 1
ATOM 784 N N . SER A 1 102 ? 11.307 -0.998 -11.577 1.00 96.38 102 SER A N 1
ATOM 785 C CA . SER A 1 102 ? 10.944 -1.603 -10.294 1.00 96.38 102 SER A CA 1
ATOM 786 C C . SER A 1 102 ? 10.065 -2.847 -10.453 1.00 96.38 102 SER A C 1
ATOM 788 O O . SER A 1 102 ? 10.227 -3.828 -9.727 1.00 96.38 102 SER A O 1
ATOM 790 N N . LEU A 1 103 ? 9.134 -2.825 -11.408 1.00 95.69 103 LEU A N 1
ATOM 791 C CA . LEU A 1 103 ? 8.227 -3.939 -11.654 1.00 95.69 103 LEU A CA 1
ATOM 792 C C . LEU A 1 103 ? 8.913 -5.095 -12.403 1.00 95.69 103 LEU A C 1
ATOM 794 O O . LEU A 1 103 ? 8.604 -6.255 -12.138 1.00 95.69 103 LEU A O 1
ATOM 798 N N . LEU A 1 104 ? 9.897 -4.810 -13.263 1.00 96.62 104 LEU A N 1
ATOM 799 C CA . LEU A 1 104 ? 10.756 -5.830 -13.878 1.00 96.62 104 L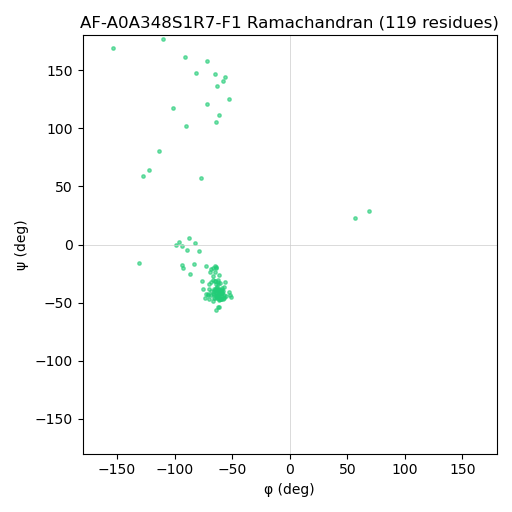EU A CA 1
ATOM 800 C C . LEU A 1 104 ? 11.603 -6.570 -12.832 1.00 96.62 104 LEU A C 1
ATOM 802 O O . LEU A 1 104 ? 11.696 -7.795 -12.879 1.00 96.62 104 LEU A O 1
ATOM 806 N N . GLU A 1 105 ? 12.169 -5.861 -11.851 1.00 94.75 105 GLU A N 1
ATOM 807 C CA . GLU A 1 105 ? 12.868 -6.490 -10.718 1.00 94.75 105 GLU A CA 1
ATOM 808 C C . GLU A 1 105 ? 11.931 -7.410 -9.922 1.00 94.75 105 GLU A C 1
ATOM 810 O O . GLU A 1 105 ? 12.299 -8.529 -9.553 1.00 94.75 105 GLU A O 1
ATOM 815 N N . ALA A 1 106 ? 10.691 -6.966 -9.700 1.00 96.56 106 ALA A N 1
ATOM 816 C CA . ALA A 1 106 ? 9.673 -7.772 -9.041 1.00 96.56 106 ALA A CA 1
ATOM 817 C C . ALA A 1 106 ? 9.303 -9.022 -9.858 1.00 96.56 106 ALA A C 1
ATOM 819 O O . ALA A 1 106 ? 9.122 -10.084 -9.271 1.00 96.56 106 ALA A O 1
ATOM 820 N N . ALA A 1 107 ? 9.254 -8.935 -11.192 1.00 96.25 107 ALA A N 1
ATOM 821 C CA . ALA A 1 107 ? 8.955 -10.072 -12.068 1.00 96.25 107 ALA A CA 1
ATOM 822 C C . ALA A 1 107 ? 10.011 -11.182 -11.967 1.00 96.25 107 ALA A C 1
ATOM 824 O O . ALA A 1 107 ? 9.674 -12.364 -11.981 1.00 96.25 107 ALA A O 1
ATOM 825 N N . VAL A 1 108 ? 11.285 -10.807 -11.810 1.00 95.88 108 VAL A N 1
ATOM 826 C CA . VAL A 1 108 ? 12.373 -11.766 -11.562 1.00 95.88 108 VAL A CA 1
ATOM 827 C C . VAL A 1 108 ? 12.203 -12.441 -10.201 1.00 95.88 108 VAL A C 1
ATOM 829 O O . VAL A 1 108 ? 12.438 -13.642 -10.074 1.00 95.88 108 VAL A O 1
ATOM 832 N N . LYS A 1 109 ? 11.789 -11.682 -9.179 1.00 96.06 109 LYS A N 1
ATOM 833 C CA . LYS A 1 109 ? 11.634 -12.191 -7.811 1.00 96.06 109 LYS A CA 1
ATOM 834 C C . LYS A 1 109 ? 10.389 -13.065 -7.628 1.00 96.06 109 LYS A C 1
ATOM 836 O O . LYS A 1 109 ? 10.448 -14.061 -6.911 1.00 96.06 109 LYS A O 1
ATOM 841 N N . PHE A 1 110 ? 9.283 -12.707 -8.272 1.00 96.38 110 PHE A N 1
ATOM 842 C CA . PHE A 1 110 ? 7.983 -13.367 -8.145 1.00 96.38 110 PHE A CA 1
ATOM 843 C C . PHE A 1 110 ? 7.489 -13.866 -9.513 1.00 96.38 110 PHE A C 1
ATOM 845 O O . PHE A 1 110 ? 6.454 -13.412 -10.001 1.00 96.38 110 PHE A O 1
ATOM 852 N N . PRO A 1 111 ? 8.191 -14.824 -10.145 1.00 95.25 111 PRO A N 1
ATOM 853 C CA . PRO A 1 111 ? 7.868 -15.271 -11.503 1.00 95.25 111 PRO A CA 1
ATOM 854 C C . PRO A 1 111 ? 6.491 -15.942 -11.616 1.00 95.25 111 PRO A C 1
ATOM 856 O O . PRO A 1 111 ? 5.943 -16.044 -12.710 1.00 95.25 111 PRO A O 1
ATOM 859 N N . SER A 1 112 ? 5.929 -16.401 -10.493 1.00 95.12 112 SER A N 1
ATOM 860 C CA . SER A 1 112 ? 4.609 -17.034 -10.425 1.00 95.12 112 SER A CA 1
ATOM 861 C C . SER A 1 112 ? 3.470 -16.063 -10.102 1.00 95.12 112 SER A C 1
ATOM 863 O O . SER A 1 112 ? 2.333 -16.513 -10.010 1.00 95.12 112 SER A O 1
ATOM 865 N N . GLU A 1 113 ? 3.747 -14.772 -9.890 1.00 96.25 113 GLU A N 1
ATOM 866 C CA . GLU A 1 113 ? 2.725 -13.764 -9.589 1.00 96.25 113 GLU A CA 1
ATOM 867 C C . GLU A 1 113 ? 2.204 -13.137 -10.896 1.00 96.25 113 GLU A C 1
ATOM 869 O O . GLU A 1 113 ? 2.889 -12.292 -11.477 1.00 96.25 113 GLU A O 1
ATOM 874 N N . PRO A 1 114 ? 1.013 -13.525 -11.393 1.00 92.75 114 PRO A N 1
ATOM 875 C CA . PRO A 1 114 ? 0.518 -13.102 -12.705 1.00 92.75 114 PRO A CA 1
ATOM 876 C C . PRO A 1 114 ? 0.173 -11.610 -12.791 1.00 92.75 114 PRO A C 1
ATOM 878 O O . PRO A 1 114 ? 0.153 -11.057 -13.893 1.00 92.75 114 PRO A O 1
ATOM 881 N N . ILE A 1 115 ? -0.079 -10.937 -11.664 1.00 92.38 115 ILE A N 1
ATOM 882 C CA . ILE A 1 115 ? -0.406 -9.504 -11.661 1.00 92.38 115 ILE A CA 1
ATOM 883 C C . ILE A 1 115 ? 0.796 -8.660 -12.111 1.00 92.38 115 ILE A C 1
ATOM 885 O O . ILE A 1 115 ? 0.625 -7.615 -12.739 1.00 92.38 115 ILE A O 1
ATOM 889 N N . ILE A 1 116 ? 2.021 -9.113 -11.839 1.00 91.88 116 ILE A N 1
ATOM 890 C CA . ILE A 1 116 ? 3.240 -8.388 -12.210 1.00 91.88 116 ILE A CA 1
ATOM 891 C C . ILE A 1 116 ? 3.409 -8.269 -13.736 1.00 91.88 116 ILE A C 1
ATOM 893 O O . ILE A 1 116 ? 3.488 -7.136 -14.214 1.00 91.88 116 ILE A O 1
ATOM 897 N N . PRO A 1 117 ? 3.430 -9.360 -14.533 1.00 87.19 117 PRO A N 1
ATOM 898 C CA . PRO A 1 117 ? 3.523 -9.247 -15.986 1.00 87.19 117 PRO A CA 1
ATOM 899 C C . PRO A 1 117 ? 2.297 -8.567 -16.602 1.00 87.19 117 PRO A C 1
ATOM 901 O O . PRO A 1 117 ? 2.451 -7.854 -17.588 1.00 87.19 117 PRO A O 1
ATOM 904 N N . TYR A 1 118 ? 1.103 -8.716 -16.014 1.00 88.56 118 TYR A N 1
ATOM 905 C CA . TYR A 1 118 ? -0.086 -7.985 -16.464 1.00 88.56 118 TYR A CA 1
ATOM 906 C C . TYR A 1 118 ? 0.104 -6.462 -16.375 1.00 88.56 118 TYR A C 1
ATOM 908 O O . TYR A 1 118 ? -0.261 -5.740 -17.294 1.00 88.56 118 TYR A O 1
ATOM 916 N N . ASN A 1 119 ? 0.733 -5.974 -15.303 1.00 85.69 119 ASN A N 1
ATOM 917 C CA . ASN A 1 119 ? 0.990 -4.546 -15.095 1.00 85.69 119 ASN A CA 1
ATOM 918 C C . ASN A 1 119 ? 2.188 -3.988 -15.891 1.00 85.69 119 ASN A C 1
ATOM 920 O O . ASN A 1 119 ? 2.428 -2.778 -15.843 1.00 85.69 119 ASN A O 1
ATOM 924 N N . LEU A 1 120 ? 2.937 -4.845 -16.598 1.00 84.38 120 LEU A N 1
ATOM 925 C CA . LEU A 1 120 ? 4.024 -4.464 -17.511 1.00 84.38 120 LEU A CA 1
ATOM 926 C C . LEU A 1 120 ? 3.571 -4.308 -18.974 1.00 84.38 120 LEU A C 1
ATOM 928 O O . LEU A 1 120 ? 4.319 -3.719 -19.756 1.00 84.38 120 LEU A O 1
ATOM 932 N N . ALA A 1 121 ? 2.410 -4.862 -19.340 1.00 79.31 121 ALA A N 1
ATOM 933 C CA . ALA A 1 121 ? 1.857 -4.837 -20.698 1.00 79.31 121 ALA A CA 1
ATOM 934 C C . ALA A 1 121 ? 1.247 -3.473 -21.062 1.00 79.31 121 ALA A C 1
ATOM 936 O O . ALA A 1 121 ? 1.367 -3.095 -22.250 1.00 79.31 121 ALA A O 1
#

Foldseek 3Di:
DPPPDDDPPQVVLLVQLVVCLVVLNLPVSVVSLVPHDPVCCPPPSSLLSVLSSCVSVLVLQVNLVSLVVCCVVVVLDLSSLLSNLVSLCRPPNHHPVRSLVSLVVSCVVCVPPVVSVVVND

Sequence (121 aa):
MSVNAILPPDSFCISSAEGWIILGNPIEAIGELEQVSNPVKSRPEYLELKWRVYADTQAWDAALELSEGMVRDLPDHPGGFILRSYALRRSSKGSVEMATTSLLEAAVKFPSEPIIPYNLA

Solvent-accessible surface area (backbone atoms only — not comparable to full-atom values): 6584 Å² total; per-residue (Å²): 129,85,76,77,77,73,53,80,68,43,42,53,28,54,54,50,18,52,52,26,48,77,70,71,35,50,69,60,17,47,60,26,54,68,72,40,50,74,87,51,60,78,34,67,77,46,45,52,53,56,35,48,42,25,54,77,70,64,36,20,56,62,22,27,55,53,18,51,46,33,38,70,77,37,71,91,44,66,62,21,44,56,48,25,24,60,17,22,52,65,18,91,90,42,32,62,66,57,14,51,53,51,37,52,56,41,36,72,75,40,73,85,47,68,67,50,63,62,76,72,110

Secondary structure (DSSP, 8-state):
---PPPPTTHHHHHHHHHHHHHTT-HHHHHHHHHHS-HHHHTSHHHHHHHHHHHHHTT-HHHHHHHHHHHHHH-TT-HHHHHHHHHHHTTSTT--HHHHHHHHHHHHHH-TT-THHHHTT-